Protein AF-A0A949CLX0-F1 (afdb_monomer)

Mean predicted aligned error: 4.45 Å

Sequence (153 aa):
METSLHRDLKYLYASSPETIEVAESCYRIDAIDDLGALVEIQHASLGSIRRKIAHLLDAGHRVRIIKPWIEKKIIETYDDNVNLIRKRKSPKEQRPIQFFGELIHFTKVFPHKKLAIEILPVECIESRIDHPRRGRRKQYRTLDMRLASIPNL

Foldseek 3Di:
DDFQALLVVLVVAAPDPVQAQDDDDPDTFGGAHPVRAGEAEDADFPLVCLVVLQVCVVVPGQYEYEHEAAQWEKEFEAEPVRDGPDIDTDPDGDDPVVNVVSVVSNVVNPPDPRYHYHYWYFHKYWYWYQQCDPDDDRRIGTPHIHTPDGPPD

Radius of gyration: 17.37 Å; Cα contacts (8 Å, |Δi|>4): 280; chains: 1; bounding box: 44×35×43 Å

Secondary structure (DSSP, 8-state):
---HHHHHHHHHH-SSGGGEEEEETTEEEEEE-TT-PEEEE--S-GGGTHHHHHHHHHTT--EEEEEEEEEEEEEEEE-TT--EEEEEE-S----TTHHHHHHGGGTTT-S-TTEEEEEEEEEEEEEEEE---SSSS-SEEEEEEEEEE-TT-

Solvent-accessible surface area (backbone atoms only — not comparable to full-atom values): 8670 Å² total; per-residue (Å²): 130,90,32,54,30,60,54,54,49,27,63,70,51,20,60,45,83,84,30,42,63,36,80,52,94,98,43,73,36,40,12,27,28,86,86,66,28,43,28,39,79,43,80,64,64,53,51,80,47,43,69,61,54,44,51,44,46,75,75,64,42,39,38,35,38,39,31,65,38,58,63,40,43,37,37,40,34,22,49,99,85,70,46,82,76,45,76,46,73,52,90,73,76,62,59,78,73,61,54,60,67,38,46,69,65,28,53,93,55,47,86,44,100,48,55,48,79,44,81,40,55,27,29,32,39,36,35,25,33,72,41,88,57,93,68,94,61,75,49,48,44,78,75,40,36,34,71,69,47,47,79,96,113

pLDDT: mean 92.48, std 7.31, range [63.06, 98.62]

Nearest PDB structures (foldseek):
  2nz2-assembly1_A  TM=5.362E-01  e=1.499E+00  Homo sapiens
  1vl2-assembly1_D  TM=5.103E-01  e=1.808E+00  Thermotoga maritima
  1vl2-assembly1_C  TM=5.662E-01  e=2.800E+00  Thermotoga maritima
  4mjs-assembly5_J  TM=4.561E-01  e=3.595E+00  Homo sapiens
  2czg-assembly1_B  TM=3.557E-01  e=5.926E+00  Pyrococcus horikoshii OT3

Structure (mmCIF, N/CA/C/O backbone):
data_AF-A0A949CLX0-F1
#
_entry.id   AF-A0A949CLX0-F1
#
loop_
_atom_site.group_PDB
_atom_site.id
_atom_site.type_symbol
_atom_site.label_atom_id
_atom_site.label_alt_id
_atom_site.label_comp_id
_atom_site.label_asym_id
_atom_site.label_entity_id
_atom_site.label_seq_id
_atom_site.pdbx_PDB_ins_code
_atom_site.Cartn_x
_atom_site.Cartn_y
_atom_site.Cartn_z
_atom_site.occupancy
_atom_site.B_iso_or_equiv
_atom_site.auth_seq_id
_atom_site.auth_comp_id
_atom_site.auth_asym_id
_atom_site.auth_atom_id
_atom_site.pdbx_PDB_model_num
ATOM 1 N N . MET A 1 1 ? 12.209 -5.900 1.120 1.00 64.19 1 MET A N 1
ATOM 2 C CA . MET A 1 1 ? 12.659 -4.500 1.062 1.00 64.19 1 MET A CA 1
ATOM 3 C C . MET A 1 1 ? 11.439 -3.668 0.753 1.00 64.19 1 MET A C 1
ATOM 5 O O . MET A 1 1 ? 10.654 -4.086 -0.094 1.00 64.19 1 MET A O 1
ATOM 9 N N . GLU A 1 2 ? 11.240 -2.588 1.496 1.00 90.12 2 GLU A N 1
ATOM 10 C CA . GLU A 1 2 ? 10.186 -1.627 1.196 1.00 90.12 2 GLU A CA 1
ATOM 11 C C . GLU A 1 2 ? 10.480 -0.950 -0.148 1.00 90.12 2 GLU A C 1
ATOM 13 O O . GLU A 1 2 ? 11.628 -0.616 -0.433 1.00 90.12 2 GLU A O 1
ATOM 18 N N . THR A 1 3 ? 9.456 -0.801 -0.984 1.00 96.00 3 THR A N 1
ATOM 19 C CA . THR A 1 3 ? 9.545 -0.068 -2.255 1.00 96.00 3 THR A CA 1
ATOM 20 C C . THR A 1 3 ? 9.170 1.395 -2.045 1.00 96.00 3 THR A C 1
ATOM 22 O O . THR A 1 3 ? 8.343 1.673 -1.174 1.00 96.00 3 THR A O 1
ATOM 25 N N . SER A 1 4 ? 9.649 2.307 -2.890 1.00 97.31 4 SER A N 1
ATOM 26 C CA . SER A 1 4 ? 9.251 3.719 -2.841 1.00 97.31 4 SER A CA 1
ATOM 27 C C . SER A 1 4 ? 7.740 3.921 -2.896 1.00 97.31 4 SER A C 1
ATOM 29 O O . SER A 1 4 ? 7.230 4.710 -2.124 1.00 97.31 4 SER A O 1
ATOM 31 N N . LEU A 1 5 ? 7.001 3.134 -3.681 1.00 96.81 5 LEU A N 1
ATOM 32 C CA . LEU A 1 5 ? 5.537 3.180 -3.733 1.00 96.81 5 LEU A CA 1
ATOM 33 C C . LEU A 1 5 ? 4.901 2.952 -2.356 1.00 96.81 5 LEU A C 1
ATOM 35 O O . LEU A 1 5 ? 3.996 3.673 -1.967 1.00 96.81 5 LEU A O 1
ATOM 39 N N . HIS A 1 6 ? 5.382 1.958 -1.612 1.00 96.75 6 HIS A N 1
ATOM 40 C CA . HIS A 1 6 ? 4.858 1.647 -0.283 1.00 96.75 6 HIS A CA 1
ATOM 41 C C . HIS A 1 6 ? 5.121 2.797 0.691 1.00 96.75 6 HIS A C 1
ATOM 43 O O . HIS A 1 6 ? 4.224 3.216 1.414 1.00 96.75 6 HIS A O 1
ATOM 49 N N . ARG A 1 7 ? 6.337 3.348 0.647 1.00 97.06 7 ARG A N 1
ATOM 50 C CA . ARG A 1 7 ? 6.718 4.514 1.440 1.00 97.06 7 ARG A CA 1
ATOM 51 C C . ARG A 1 7 ? 5.875 5.741 1.083 1.00 97.06 7 ARG A C 1
ATOM 53 O O . ARG A 1 7 ? 5.332 6.368 1.979 1.00 97.06 7 ARG A O 1
ATOM 60 N N . ASP A 1 8 ? 5.727 6.063 -0.198 1.00 96.88 8 ASP A N 1
ATOM 61 C CA . ASP A 1 8 ? 4.965 7.230 -0.660 1.00 96.88 8 ASP A CA 1
ATOM 62 C C . ASP A 1 8 ? 3.491 7.124 -0.239 1.00 96.88 8 ASP A C 1
ATOM 64 O O . ASP A 1 8 ? 2.896 8.102 0.208 1.00 96.88 8 ASP A O 1
ATOM 68 N N . LEU A 1 9 ? 2.917 5.918 -0.294 1.00 97.44 9 LEU A N 1
ATOM 69 C CA . LEU A 1 9 ? 1.564 5.676 0.200 1.00 97.44 9 LEU A CA 1
ATOM 70 C C . LEU A 1 9 ? 1.462 5.816 1.726 1.00 97.44 9 LEU A C 1
ATOM 72 O O . LEU A 1 9 ? 0.441 6.301 2.201 1.00 97.44 9 LEU A O 1
ATOM 76 N N . LYS A 1 10 ? 2.491 5.458 2.509 1.00 97.75 10 LYS A N 1
ATOM 77 C CA . LYS A 1 10 ? 2.484 5.716 3.964 1.00 97.75 10 LYS A CA 1
ATOM 78 C C . LYS A 1 10 ? 2.347 7.200 4.241 1.00 97.75 10 LYS A C 1
ATOM 80 O O . LYS A 1 10 ? 1.481 7.592 5.010 1.00 97.75 10 LYS A O 1
ATOM 85 N N . TYR A 1 11 ? 3.171 8.005 3.571 1.00 97.38 11 TYR A N 1
ATOM 86 C CA . TYR A 1 11 ? 3.119 9.458 3.689 1.00 97.38 11 TYR A CA 1
ATOM 87 C C . TYR A 1 11 ? 1.765 10.023 3.263 1.00 97.38 11 TYR A C 1
ATOM 89 O O . 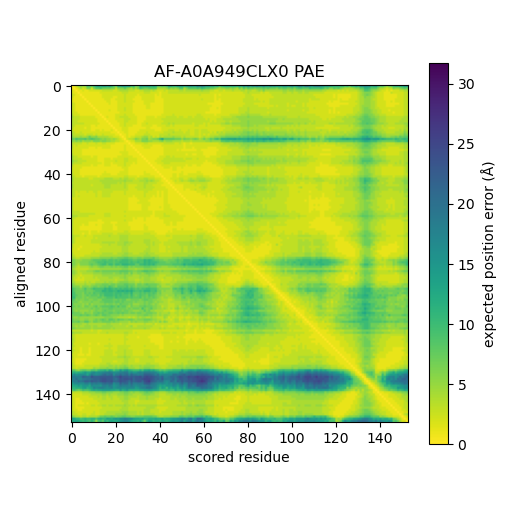TYR A 1 11 ? 1.270 10.933 3.912 1.00 97.38 11 TYR A O 1
ATOM 97 N N . LEU A 1 12 ? 1.153 9.475 2.210 1.00 96.88 12 LEU A N 1
ATOM 98 C CA . LEU A 1 12 ? -0.149 9.935 1.728 1.00 96.88 12 LEU A CA 1
ATOM 99 C C . LEU A 1 12 ? -1.294 9.697 2.726 1.00 96.88 12 LEU A C 1
ATOM 101 O O . LEU A 1 12 ? -2.209 10.509 2.795 1.00 96.88 12 LEU A O 1
ATOM 105 N N . TYR A 1 13 ? -1.275 8.577 3.452 1.00 97.69 13 TYR A N 1
ATOM 106 C CA . TYR A 1 13 ? -2.359 8.202 4.371 1.00 97.69 13 TYR A CA 1
ATOM 107 C C . TYR A 1 13 ? -2.076 8.528 5.841 1.00 97.69 13 TYR A C 1
ATOM 109 O O . TYR A 1 13 ? -2.942 8.309 6.689 1.00 97.69 13 TYR A O 1
ATOM 117 N N . ALA A 1 14 ? -0.882 9.018 6.152 1.00 98.12 14 ALA A N 1
ATOM 118 C CA . ALA A 1 14 ? -0.537 9.485 7.480 1.00 98.12 14 ALA A CA 1
ATOM 119 C C . ALA A 1 14 ? -1.076 10.899 7.717 1.00 98.12 14 ALA A C 1
ATOM 121 O O . ALA A 1 14 ? -0.981 11.763 6.850 1.00 98.12 14 ALA A O 1
ATOM 122 N N . SER A 1 15 ? -1.584 11.138 8.922 1.00 97.50 15 SER A N 1
ATOM 123 C CA . SER A 1 15 ? -1.984 12.475 9.387 1.00 97.50 15 SER A CA 1
ATOM 124 C C . SER A 1 15 ? -0.787 13.408 9.580 1.00 97.50 15 SER A C 1
ATOM 126 O O . SER A 1 15 ? -0.862 14.614 9.343 1.00 97.50 15 SER A O 1
ATOM 128 N N . SER A 1 16 ? 0.352 12.849 9.990 1.00 97.38 16 SER A N 1
ATOM 129 C CA . SER A 1 16 ? 1.620 13.567 10.120 1.00 97.38 16 SER A CA 1
ATOM 130 C C . SER A 1 16 ? 2.826 12.626 9.975 1.00 97.38 16 SER A C 1
ATOM 132 O O . SER A 1 16 ? 2.675 11.406 10.107 1.00 97.38 16 SER A O 1
ATOM 134 N N . PRO A 1 17 ? 4.049 13.142 9.744 1.00 96.81 17 PRO A N 1
ATOM 135 C CA . PRO A 1 17 ? 5.255 12.316 9.650 1.00 96.81 17 PRO A CA 1
ATOM 136 C C . PRO A 1 17 ? 5.521 11.428 10.877 1.00 96.81 17 PRO A C 1
ATOM 138 O O . PRO A 1 17 ? 6.072 10.340 10.736 1.00 96.81 17 PRO A O 1
ATOM 141 N N . GLU A 1 18 ? 5.109 11.861 12.071 1.00 96.81 18 GLU A N 1
ATOM 142 C CA . GLU A 1 18 ? 5.263 11.122 13.334 1.00 96.81 18 GLU A CA 1
ATOM 143 C C . GLU A 1 18 ? 4.308 9.927 13.439 1.00 96.81 18 GLU A C 1
ATOM 145 O O . GLU A 1 18 ? 4.514 9.032 14.256 1.00 96.81 18 GLU A O 1
ATOM 150 N N . THR A 1 19 ? 3.266 9.904 12.608 1.00 97.56 19 THR A N 1
ATOM 151 C CA . THR A 1 19 ? 2.273 8.825 12.577 1.00 97.56 19 THR A CA 1
ATOM 152 C C . THR A 1 19 ? 2.599 7.722 11.576 1.00 97.56 19 THR A C 1
ATOM 154 O O . THR A 1 19 ? 1.771 6.846 11.340 1.00 97.56 19 THR A O 1
ATOM 157 N N . ILE A 1 20 ? 3.803 7.730 11.005 1.00 98.00 20 ILE A N 1
ATOM 158 C CA . ILE A 1 20 ? 4.294 6.725 10.059 1.00 98.00 20 ILE A CA 1
ATOM 159 C C . ILE A 1 20 ? 5.106 5.659 10.802 1.00 98.00 20 ILE A C 1
ATOM 161 O O . ILE A 1 20 ? 5.942 5.977 11.642 1.00 98.00 20 ILE A O 1
ATOM 165 N N . GLU A 1 21 ? 4.899 4.385 10.458 1.00 96.88 21 GLU A N 1
ATOM 166 C CA . GLU A 1 21 ? 5.610 3.239 11.052 1.00 96.88 21 GLU A CA 1
ATOM 167 C C . GLU A 1 21 ? 5.501 3.132 12.590 1.00 96.88 21 GLU A C 1
ATOM 169 O O . GLU A 1 21 ? 6.449 2.729 13.271 1.00 96.88 21 GLU A O 1
ATOM 174 N N . VAL A 1 22 ? 4.333 3.456 13.147 1.00 96.56 22 VAL A N 1
ATOM 175 C CA . VAL A 1 22 ? 4.081 3.497 14.596 1.00 96.56 22 VAL A CA 1
ATO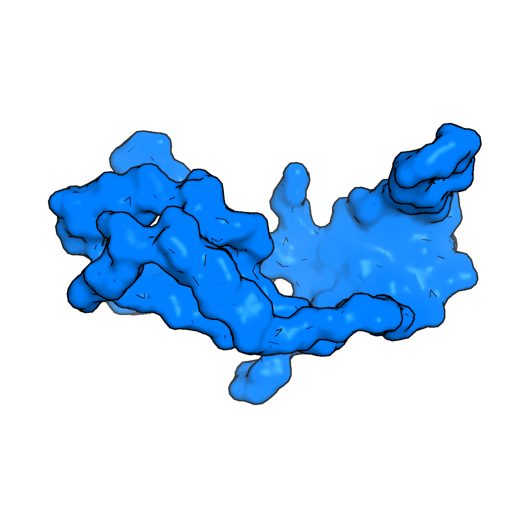M 176 C C . VAL A 1 22 ? 4.010 2.090 15.196 1.00 96.56 22 VAL A C 1
ATOM 178 O O . VAL A 1 22 ? 3.382 1.186 14.642 1.00 96.56 22 VAL A O 1
ATOM 181 N N . ALA A 1 23 ? 4.641 1.886 16.352 1.00 95.81 23 ALA A N 1
ATOM 182 C CA . ALA A 1 23 ? 4.473 0.662 17.128 1.00 95.81 23 ALA A CA 1
ATOM 183 C C . ALA A 1 23 ? 3.135 0.696 17.884 1.00 95.81 23 ALA A C 1
ATOM 185 O O . ALA A 1 23 ? 2.916 1.578 18.706 1.00 95.81 23 ALA A O 1
ATOM 186 N N . GLU A 1 24 ? 2.274 -0.288 17.632 1.00 90.62 24 GLU A N 1
ATOM 187 C CA . GLU A 1 24 ? 0.993 -0.465 18.312 1.00 90.62 24 GLU A CA 1
ATOM 188 C C . GLU A 1 24 ? 0.895 -1.908 18.815 1.00 90.62 24 GLU A C 1
ATOM 190 O O . GLU A 1 24 ? 0.900 -2.871 18.036 1.00 90.62 24 GLU A O 1
ATOM 195 N N . SER A 1 25 ? 0.813 -2.074 20.136 1.00 85.38 25 SER A N 1
ATOM 196 C CA . SER A 1 25 ? 0.877 -3.387 20.786 1.00 85.38 25 SER A CA 1
ATOM 197 C C . SER A 1 25 ? 2.119 -4.190 20.341 1.00 85.38 25 SER A C 1
ATOM 199 O O . SER A 1 25 ? 3.250 -3.766 20.562 1.00 85.38 25 SER A O 1
ATOM 201 N N . CYS A 1 26 ? 1.936 -5.360 19.719 1.00 91.06 26 CYS A N 1
ATOM 202 C CA . CYS A 1 26 ? 3.017 -6.203 19.198 1.00 91.06 26 CYS A CA 1
ATOM 203 C C . CYS A 1 26 ? 3.256 -6.038 17.687 1.00 91.06 26 CYS A C 1
ATOM 205 O O . CYS A 1 26 ? 3.995 -6.824 17.088 1.00 91.06 26 CYS A O 1
ATOM 207 N N . TYR A 1 27 ? 2.631 -5.040 17.058 1.00 95.50 27 TYR A N 1
ATOM 208 C CA . TYR A 1 27 ? 2.719 -4.797 15.625 1.00 95.50 27 TYR A CA 1
ATOM 209 C C . TYR A 1 27 ? 3.303 -3.423 15.315 1.00 95.50 27 TYR A C 1
ATOM 211 O O . TYR A 1 27 ? 3.206 -2.482 16.091 1.00 95.50 27 TYR A O 1
ATOM 219 N N . ARG A 1 28 ? 3.881 -3.305 14.120 1.00 96.31 28 ARG A N 1
ATOM 220 C CA . ARG A 1 28 ? 4.219 -2.018 13.514 1.00 96.31 28 ARG A CA 1
ATOM 221 C C . ARG A 1 28 ? 3.156 -1.675 12.481 1.00 96.31 28 ARG A C 1
ATOM 223 O O . ARG A 1 28 ? 2.935 -2.493 11.586 1.00 96.31 28 ARG A O 1
ATOM 230 N N . ILE A 1 29 ? 2.493 -0.541 12.651 1.00 97.88 29 ILE A N 1
ATOM 231 C CA . ILE A 1 29 ? 1.431 -0.013 11.790 1.00 97.88 29 ILE A CA 1
ATOM 232 C C . ILE A 1 29 ? 2.047 0.902 10.743 1.00 97.88 29 ILE A C 1
ATOM 234 O O . ILE A 1 29 ? 2.970 1.646 11.058 1.00 97.88 29 ILE A O 1
ATOM 238 N N . ASP A 1 30 ? 1.575 0.843 9.500 1.00 98.12 30 ASP A N 1
ATOM 239 C CA . ASP A 1 30 ? 2.181 1.622 8.418 1.00 98.12 30 ASP A CA 1
ATOM 240 C C . ASP A 1 30 ? 1.942 3.130 8.570 1.00 98.12 30 ASP A C 1
ATOM 242 O O . ASP A 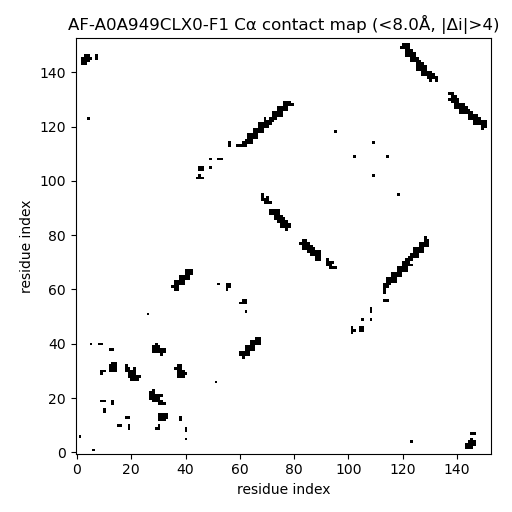1 30 ? 2.885 3.902 8.378 1.00 98.12 30 ASP A O 1
ATOM 246 N N . ALA A 1 31 ? 0.720 3.537 8.933 1.00 98.44 31 ALA A N 1
ATOM 247 C CA . ALA A 1 31 ? 0.358 4.930 9.201 1.00 98.44 31 ALA A CA 1
ATOM 248 C C . ALA A 1 31 ? -0.854 5.063 10.154 1.00 98.44 31 ALA A C 1
ATOM 250 O O . ALA A 1 31 ? -1.588 4.094 10.359 1.00 98.44 31 ALA A O 1
ATOM 251 N N . ILE A 1 32 ? -1.103 6.258 10.702 1.00 98.50 32 ILE A N 1
ATOM 252 C CA . ILE A 1 32 ? -2.360 6.610 11.391 1.00 98.50 32 ILE A CA 1
ATOM 253 C C . ILE A 1 32 ? -2.996 7.814 10.686 1.00 98.50 32 ILE A C 1
ATOM 255 O O . ILE A 1 32 ? -2.346 8.850 10.528 1.00 98.50 32 ILE A O 1
ATOM 259 N N . ASP A 1 33 ? -4.255 7.673 10.262 1.00 97.69 33 ASP A N 1
ATOM 260 C CA . ASP A 1 33 ? -4.983 8.740 9.559 1.00 97.69 33 ASP A CA 1
ATOM 261 C C . ASP A 1 33 ? -5.534 9.821 10.509 1.00 97.69 33 ASP A C 1
ATOM 263 O O . ASP A 1 33 ? -5.523 9.667 11.732 1.00 97.69 33 ASP A O 1
ATOM 267 N N . ASP A 1 34 ? -6.051 10.918 9.945 1.00 97.12 34 ASP A N 1
ATOM 268 C CA . ASP A 1 34 ? -6.573 12.069 10.706 1.00 97.12 34 ASP A CA 1
ATOM 269 C C . ASP A 1 34 ? -7.731 11.715 11.653 1.00 97.12 34 ASP A C 1
ATOM 271 O O . ASP A 1 34 ? -8.037 12.450 12.591 1.00 97.12 34 ASP A O 1
ATOM 275 N N . LEU A 1 35 ? -8.404 10.585 11.415 1.00 96.94 35 LEU A N 1
ATOM 276 C CA . LEU A 1 35 ? -9.509 10.095 12.236 1.00 96.94 35 LEU A CA 1
ATOM 277 C C . LEU A 1 35 ? -9.049 9.078 13.292 1.00 96.94 35 LEU A C 1
ATOM 279 O O . LEU A 1 35 ? -9.897 8.476 13.967 1.00 96.94 35 LEU A O 1
ATOM 283 N N . GLY A 1 36 ? -7.737 8.862 13.415 1.00 97.25 36 GLY A N 1
ATOM 284 C CA . GLY A 1 36 ? -7.116 7.921 14.340 1.00 97.25 36 GLY A CA 1
ATOM 285 C C . GLY A 1 36 ? -7.251 6.455 13.927 1.00 97.25 36 GLY A C 1
ATOM 286 O O . GLY A 1 36 ? -7.117 5.572 14.776 1.00 97.25 36 GLY A O 1
ATOM 287 N N . ALA A 1 37 ? -7.577 6.154 12.665 1.00 98.19 37 ALA A N 1
ATOM 288 C CA . ALA A 1 37 ? -7.590 4.775 12.191 1.00 98.19 37 ALA A CA 1
ATOM 289 C C . ALA A 1 37 ? -6.166 4.291 11.888 1.00 98.19 37 ALA A C 1
ATOM 291 O O . ALA A 1 37 ? -5.356 5.009 11.306 1.00 98.19 37 ALA A O 1
ATOM 292 N N . LEU A 1 38 ? -5.888 3.037 12.243 1.00 98.62 38 LEU A N 1
ATOM 293 C CA . LEU A 1 38 ? -4.648 2.351 11.899 1.00 98.62 38 LEU A CA 1
ATOM 294 C C . LEU A 1 38 ? -4.685 1.970 10.418 1.00 98.62 38 LEU A C 1
ATOM 296 O O . LEU A 1 38 ? -5.577 1.233 9.985 1.00 98.62 38 LEU A O 1
ATOM 300 N N . VAL A 1 39 ? -3.728 2.461 9.642 1.00 98.62 39 VAL A N 1
ATOM 301 C CA . VAL A 1 39 ? -3.649 2.243 8.200 1.00 98.62 39 VAL A CA 1
ATOM 302 C C . VAL A 1 39 ? -2.587 1.194 7.877 1.00 98.62 39 VAL A C 1
ATOM 304 O O . VAL A 1 39 ? -1.470 1.249 8.384 1.00 98.62 39 VAL A O 1
ATOM 307 N N . GLU A 1 40 ? -2.936 0.247 7.005 1.00 98.12 40 GLU A N 1
ATOM 308 C CA . GLU A 1 40 ? -2.050 -0.816 6.511 1.00 98.12 40 GLU A CA 1
ATOM 309 C C . GLU A 1 40 ? -2.011 -0.815 4.985 1.00 98.12 40 GLU A C 1
ATOM 311 O O . GLU A 1 40 ? -3.048 -0.997 4.342 1.00 98.12 40 GLU A O 1
ATOM 316 N N . ILE A 1 41 ? -0.827 -0.662 4.391 1.00 97.56 41 ILE A N 1
ATOM 317 C CA . ILE A 1 41 ? -0.656 -0.640 2.934 1.00 97.56 41 ILE A CA 1
ATOM 318 C C . ILE A 1 41 ? -0.241 -2.026 2.465 1.00 97.56 41 ILE A C 1
ATOM 320 O O . ILE A 1 41 ? 0.902 -2.459 2.577 1.00 97.56 41 ILE A O 1
ATOM 324 N N . GLN A 1 42 ? -1.184 -2.750 1.877 1.00 94.56 42 GLN A N 1
ATOM 325 C CA . GLN A 1 42 ? -1.010 -4.165 1.603 1.00 94.56 42 GLN A CA 1
ATOM 326 C C . GLN A 1 42 ? -0.919 -4.453 0.106 1.00 94.56 42 GLN A C 1
ATOM 328 O O . GLN A 1 42 ? -1.924 -4.563 -0.585 1.00 94.56 42 GLN A O 1
ATOM 333 N N . HIS A 1 43 ? 0.291 -4.691 -0.407 1.00 89.06 43 HIS A N 1
ATOM 334 C CA . HIS A 1 43 ? 0.475 -5.168 -1.788 1.00 89.06 43 HIS A CA 1
ATOM 335 C C . HIS A 1 43 ? 0.226 -6.674 -1.942 1.00 89.06 43 HIS A C 1
ATOM 337 O O . HIS A 1 43 ? -0.338 -7.116 -2.946 1.00 89.06 43 HIS A O 1
ATOM 343 N N . ALA A 1 44 ? 0.655 -7.475 -0.962 1.00 88.81 44 ALA A N 1
ATOM 344 C CA . ALA A 1 44 ? 0.518 -8.931 -0.989 1.00 88.81 44 ALA A CA 1
ATOM 345 C C . ALA A 1 44 ? -0.920 -9.377 -0.659 1.00 88.81 44 ALA A C 1
ATOM 347 O O . ALA A 1 44 ? -1.810 -8.553 -0.467 1.00 88.81 44 ALA A O 1
ATOM 348 N N . SER A 1 45 ? -1.168 -10.689 -0.612 1.00 89.75 45 SER A N 1
ATOM 349 C CA . SER A 1 45 ? -2.498 -11.225 -0.294 1.00 89.75 45 SER A CA 1
ATOM 350 C C . SER A 1 45 ? -3.016 -10.696 1.049 1.00 89.75 45 SER A C 1
ATOM 352 O O . SER A 1 45 ? -2.273 -10.698 2.030 1.00 89.75 45 SER A O 1
ATOM 354 N N . LEU A 1 4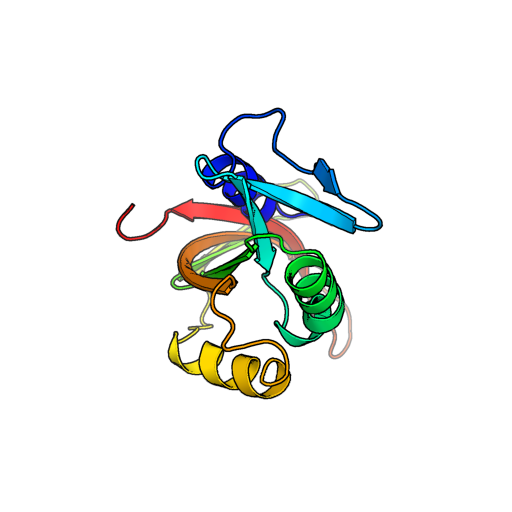6 ? -4.298 -10.329 1.137 1.00 92.31 46 LEU A N 1
ATOM 355 C CA . LEU A 1 46 ? -4.943 -9.998 2.421 1.00 92.31 46 LEU A CA 1
ATOM 356 C C . LEU A 1 46 ? -4.813 -11.119 3.470 1.00 92.31 46 LEU A C 1
ATOM 358 O O . LEU A 1 46 ? -4.728 -10.861 4.672 1.00 92.31 46 LEU A O 1
ATOM 362 N N . GLY A 1 47 ? -4.732 -12.379 3.032 1.00 91.88 47 GLY A N 1
ATOM 363 C CA . GLY A 1 47 ? -4.562 -13.524 3.925 1.00 91.88 47 GLY A CA 1
ATOM 364 C C . GLY A 1 47 ? -3.311 -13.437 4.809 1.00 91.88 47 GLY A C 1
ATOM 365 O O . GLY A 1 47 ? -3.341 -13.936 5.935 1.00 91.88 47 GLY A O 1
ATOM 366 N N . SER A 1 48 ? -2.241 -12.771 4.353 1.00 92.31 48 SER A N 1
ATOM 367 C CA . SER A 1 48 ? -0.990 -12.665 5.119 1.00 92.31 48 SER A CA 1
ATOM 368 C C . SER A 1 48 ? -1.088 -11.717 6.313 1.00 92.31 48 SER A C 1
ATOM 370 O O . SER A 1 48 ? -0.356 -11.896 7.280 1.00 92.31 48 SER A O 1
ATOM 372 N N . ILE A 1 49 ? -1.996 -10.737 6.273 1.00 94.12 49 ILE A N 1
ATOM 373 C CA . ILE A 1 49 ? -2.203 -9.769 7.363 1.00 94.12 49 ILE A CA 1
ATOM 374 C C . ILE A 1 49 ? -3.415 -10.106 8.238 1.00 94.12 49 ILE A C 1
ATOM 376 O O . ILE A 1 49 ? -3.626 -9.480 9.270 1.00 94.12 49 ILE A O 1
ATOM 380 N N . ARG A 1 50 ? -4.184 -11.147 7.895 1.00 95.06 50 ARG A N 1
ATOM 381 C CA . ARG A 1 50 ? -5.433 -11.526 8.579 1.00 95.06 50 ARG A CA 1
ATOM 382 C C . ARG A 1 50 ? -5.328 -11.591 10.101 1.00 95.06 50 ARG A C 1
ATOM 384 O O . ARG A 1 50 ? -6.206 -11.081 10.783 1.00 95.06 50 ARG A O 1
ATOM 391 N N . ARG A 1 51 ? -4.279 -12.224 10.638 1.00 95.06 51 ARG A N 1
ATOM 392 C CA . ARG A 1 51 ? -4.104 -12.368 12.097 1.00 95.06 51 ARG A CA 1
ATOM 393 C C . ARG A 1 51 ? -3.853 -11.025 12.782 1.00 95.06 51 ARG A C 1
ATOM 395 O O . ARG A 1 51 ? -4.454 -10.766 13.816 1.00 95.06 51 ARG A O 1
ATOM 402 N N . LYS A 1 52 ? -3.008 -10.186 12.177 1.00 96.12 52 LYS A N 1
ATOM 403 C CA . LYS A 1 52 ? -2.713 -8.834 12.659 1.00 96.12 52 LYS A CA 1
ATOM 404 C C . LYS A 1 52 ? -3.986 -7.992 12.697 1.00 96.12 52 LYS A C 1
ATOM 406 O O . LYS A 1 52 ? -4.328 -7.456 13.741 1.00 96.12 52 LYS A O 1
ATOM 411 N N . ILE A 1 53 ? -4.723 -7.957 11.588 1.00 97.38 53 ILE A N 1
ATOM 412 C CA . ILE A 1 53 ? -5.949 -7.159 11.481 1.00 97.38 53 ILE A CA 1
ATOM 413 C C . ILE A 1 53 ? -7.012 -7.639 12.473 1.00 97.38 53 ILE A C 1
ATOM 415 O O . ILE A 1 53 ? -7.592 -6.812 13.162 1.00 97.38 53 ILE A O 1
ATOM 419 N N . ALA A 1 54 ? -7.235 -8.954 12.597 1.00 96.81 54 ALA A N 1
ATOM 420 C CA . ALA A 1 54 ? -8.175 -9.497 13.580 1.00 96.81 54 ALA A CA 1
ATOM 421 C C . ALA A 1 54 ? -7.840 -9.027 15.004 1.00 96.81 54 ALA A C 1
ATOM 423 O O . ALA A 1 54 ? -8.696 -8.477 15.683 1.00 96.81 54 ALA A O 1
ATOM 424 N N . HIS A 1 55 ? -6.571 -9.149 15.406 1.00 96.94 55 HIS A N 1
ATOM 425 C CA . HIS A 1 55 ? -6.122 -8.738 16.734 1.00 96.94 55 HIS A CA 1
ATOM 426 C C . HIS A 1 55 ? -6.345 -7.243 17.003 1.00 96.94 55 HIS A C 1
ATOM 428 O O . HIS A 1 55 ? -6.838 -6.878 18.065 1.00 96.94 55 HIS A O 1
ATOM 434 N N . LEU A 1 56 ? -6.017 -6.374 16.041 1.00 97.44 56 LEU A N 1
ATOM 435 C CA . LEU A 1 56 ? -6.222 -4.928 16.183 1.00 97.44 56 LEU A CA 1
ATOM 436 C C . LEU A 1 56 ? -7.714 -4.572 16.294 1.00 97.44 56 LEU A C 1
ATOM 438 O O . LEU A 1 56 ? -8.094 -3.695 17.067 1.00 97.44 56 LEU A O 1
ATOM 442 N N . LEU A 1 57 ? -8.576 -5.266 15.547 1.00 97.50 57 LEU A N 1
ATOM 443 C CA . LEU A 1 57 ? -10.023 -5.066 15.631 1.00 97.50 57 LEU A CA 1
ATOM 444 C C . LEU A 1 57 ? -10.592 -5.549 16.971 1.00 97.50 57 LEU A C 1
ATOM 446 O O . LEU A 1 57 ? -11.414 -4.839 17.554 1.00 97.50 57 LEU A O 1
ATOM 450 N N . ASP A 1 58 ? -10.130 -6.698 17.472 1.00 96.38 58 ASP A N 1
ATOM 451 C CA . ASP A 1 58 ? -10.522 -7.259 18.774 1.00 96.38 58 ASP A CA 1
ATOM 452 C C . ASP A 1 58 ? -10.092 -6.346 19.934 1.00 96.38 58 ASP A C 1
ATOM 454 O O . ASP A 1 58 ? -10.850 -6.147 20.883 1.00 96.38 58 ASP A O 1
ATOM 458 N N . ALA A 1 59 ? -8.921 -5.708 19.820 1.00 96.31 59 ALA A N 1
ATOM 459 C CA . ALA A 1 59 ? -8.449 -4.671 20.742 1.00 96.31 59 ALA A CA 1
ATOM 460 C C . ALA A 1 59 ? -9.231 -3.344 20.627 1.00 96.31 59 ALA A C 1
ATOM 462 O O . ALA A 1 59 ? -9.052 -2.429 21.427 1.00 96.31 59 ALA A O 1
ATOM 463 N N . GLY A 1 60 ? -10.144 -3.234 19.658 1.00 96.62 60 GLY A N 1
ATOM 464 C CA . GLY A 1 60 ? -11.070 -2.117 19.527 1.00 96.62 60 GLY A CA 1
ATOM 465 C C . GLY A 1 60 ? -10.617 -1.004 18.584 1.00 96.62 60 GLY A C 1
ATOM 466 O O . GLY A 1 60 ? -11.350 -0.014 18.463 1.00 96.62 60 GLY A O 1
ATOM 467 N N . HIS A 1 61 ? -9.501 -1.158 17.872 1.00 97.75 61 HIS A N 1
ATOM 468 C CA . HIS A 1 61 ? -9.033 -0.157 16.917 1.00 97.75 61 HIS A CA 1
ATOM 469 C C . HIS A 1 61 ? -9.930 -0.074 15.673 1.00 97.75 61 HIS A C 1
ATOM 471 O O . HIS A 1 61 ? -10.625 -1.022 15.292 1.00 97.75 61 HIS A O 1
ATOM 477 N N . ARG A 1 62 ? -9.906 1.092 15.021 1.00 98.31 62 ARG A N 1
ATOM 478 C CA . ARG A 1 62 ? -10.361 1.253 13.636 1.00 98.31 62 ARG A CA 1
ATOM 479 C C . ARG A 1 62 ? -9.192 0.939 12.722 1.00 98.31 62 ARG A C 1
ATOM 481 O O . ARG A 1 62 ? -8.095 1.420 12.973 1.00 98.31 62 ARG A O 1
ATOM 488 N N . VAL A 1 63 ? -9.430 0.141 11.690 1.00 98.44 63 VAL A N 1
ATOM 489 C CA . VAL A 1 63 ? -8.386 -0.294 10.764 1.00 98.44 63 VAL A CA 1
ATOM 490 C C . VAL A 1 63 ? -8.824 -0.019 9.331 1.00 98.44 63 VAL A C 1
ATOM 492 O O . VAL A 1 63 ? -9.942 -0.361 8.939 1.00 98.44 63 VAL A O 1
ATOM 495 N N . ARG A 1 64 ? -7.937 0.581 8.540 1.00 98.44 64 ARG A N 1
ATOM 496 C CA . ARG A 1 64 ? -8.121 0.824 7.109 1.00 98.44 64 ARG A CA 1
ATOM 497 C C . ARG A 1 64 ? -7.006 0.120 6.351 1.00 98.44 64 ARG A C 1
ATOM 499 O O . ARG A 1 64 ? -5.833 0.422 6.525 1.00 98.44 64 ARG A O 1
ATOM 506 N N . ILE A 1 65 ? -7.369 -0.838 5.510 1.00 97.88 65 ILE A N 1
ATOM 507 C CA . ILE A 1 65 ? -6.411 -1.503 4.629 1.00 97.88 65 ILE A CA 1
ATOM 508 C C . ILE A 1 65 ? -6.439 -0.780 3.291 1.00 97.88 65 ILE A C 1
ATOM 510 O O . ILE A 1 65 ? -7.474 -0.765 2.626 1.00 97.88 65 ILE A O 1
ATOM 514 N N . ILE A 1 66 ? -5.304 -0.228 2.883 1.00 97.50 66 ILE A N 1
ATOM 515 C CA . ILE A 1 66 ? -5.102 0.307 1.542 1.00 97.50 66 ILE A CA 1
ATOM 516 C C . ILE A 1 66 ? -4.516 -0.812 0.699 1.00 97.50 66 ILE A C 1
ATOM 518 O O . ILE A 1 66 ? -3.455 -1.355 1.002 1.00 97.50 66 ILE A O 1
ATOM 522 N N . LYS A 1 67 ? -5.221 -1.188 -0.360 1.00 94.38 67 LYS A N 1
ATOM 523 C CA . LYS A 1 67 ? -4.838 -2.247 -1.288 1.00 94.38 67 LYS A CA 1
ATOM 524 C C . LYS A 1 67 ? -4.555 -1.618 -2.650 1.00 94.38 67 LYS A C 1
ATOM 526 O O . LYS A 1 67 ? -5.485 -1.444 -3.440 1.00 94.38 67 LYS A O 1
ATOM 531 N N . PRO A 1 68 ? -3.289 -1.276 -2.952 1.00 93.56 68 PRO A N 1
ATOM 532 C CA . PRO A 1 68 ? -2.955 -0.678 -4.234 1.00 93.56 68 PRO A CA 1
ATOM 533 C C . PRO A 1 68 ? -3.231 -1.660 -5.372 1.00 93.56 68 PRO A C 1
ATOM 535 O O . PRO A 1 68 ? -2.766 -2.805 -5.360 1.00 93.56 68 PRO A O 1
ATOM 538 N N . TRP A 1 69 ? -3.968 -1.198 -6.373 1.00 91.94 69 TRP A N 1
ATOM 539 C CA . TRP A 1 69 ? -4.220 -1.885 -7.628 1.00 91.94 69 TRP A CA 1
ATOM 540 C C . TRP A 1 69 ? -3.408 -1.203 -8.726 1.00 91.94 69 TRP A C 1
ATOM 542 O O . TRP A 1 69 ? -3.616 -0.034 -9.036 1.00 91.94 69 TRP A O 1
ATOM 552 N N . ILE A 1 70 ? -2.459 -1.933 -9.316 1.00 92.88 70 ILE A N 1
ATOM 553 C CA . ILE A 1 70 ? -1.590 -1.379 -10.353 1.00 92.88 70 ILE A CA 1
ATOM 554 C C . ILE A 1 70 ? -2.369 -1.352 -11.670 1.00 92.88 70 ILE A C 1
ATOM 556 O O . ILE A 1 70 ? -2.376 -2.333 -12.419 1.00 92.88 70 ILE A O 1
ATOM 560 N N . GLU A 1 71 ? -3.016 -0.224 -11.943 1.00 92.88 71 GLU A N 1
ATOM 561 C CA . GLU A 1 71 ? -3.769 0.008 -13.176 1.00 92.88 71 GLU A CA 1
ATOM 562 C C . GLU A 1 71 ? -2.821 0.084 -14.375 1.00 92.88 71 GLU A C 1
ATOM 564 O O . GLU A 1 71 ? -3.040 -0.538 -15.419 1.00 92.88 71 GLU A O 1
ATOM 569 N N . LYS A 1 72 ? -1.697 0.783 -14.200 1.00 94.62 72 LYS A N 1
ATOM 570 C CA . LYS A 1 72 ? -0.673 0.916 -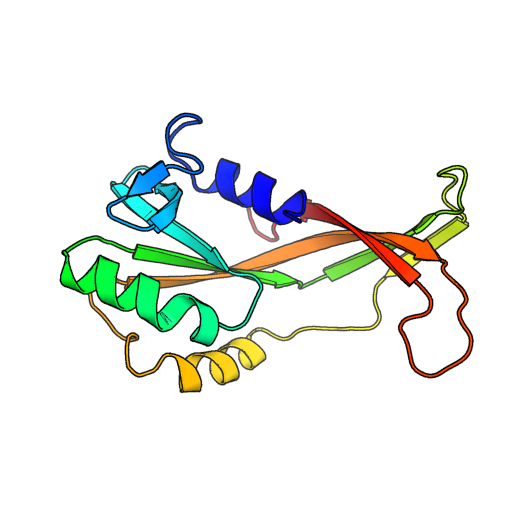15.230 1.00 94.62 72 LYS A CA 1
ATOM 571 C C . LYS A 1 72 ? 0.712 0.808 -14.629 1.00 94.62 72 LYS A C 1
ATOM 573 O O . LYS A 1 72 ? 1.037 1.413 -13.615 1.00 94.62 72 LYS A O 1
ATOM 578 N N . LYS A 1 73 ? 1.564 0.043 -15.306 1.00 96.38 73 LYS A N 1
ATOM 579 C CA . LYS A 1 73 ? 2.965 -0.098 -14.929 1.00 96.38 73 LYS A CA 1
ATOM 580 C C . LYS A 1 73 ? 3.881 0.168 -16.098 1.00 96.38 73 LYS A C 1
ATOM 582 O O . LYS A 1 73 ? 3.774 -0.496 -17.131 1.00 96.38 73 LYS A O 1
ATOM 587 N N . ILE A 1 74 ? 4.825 1.075 -15.908 1.00 97.88 74 ILE A N 1
ATOM 588 C CA . ILE A 1 74 ? 5.983 1.226 -16.782 1.00 97.88 74 ILE A CA 1
ATOM 589 C C . ILE A 1 74 ? 7.152 0.452 -16.176 1.00 97.88 74 ILE A C 1
ATOM 591 O O . ILE A 1 74 ? 7.315 0.379 -14.963 1.00 97.88 74 ILE A O 1
ATOM 595 N N . ILE A 1 75 ? 7.946 -0.174 -17.033 1.00 97.56 75 ILE A N 1
ATOM 596 C CA . ILE A 1 75 ? 9.141 -0.917 -16.659 1.00 97.56 75 ILE A CA 1
ATOM 597 C C . ILE A 1 75 ? 10.340 -0.183 -17.242 1.00 97.56 75 ILE A C 1
ATOM 599 O O . ILE A 1 75 ? 10.435 -0.050 -18.467 1.00 97.56 75 ILE A O 1
ATOM 603 N N . GLU A 1 76 ? 11.246 0.232 -16.366 1.00 97.75 76 GLU A N 1
ATOM 604 C CA . GLU A 1 76 ? 12.544 0.816 -16.692 1.00 97.75 76 GLU A CA 1
ATOM 605 C C . GLU A 1 76 ? 13.623 -0.228 -16.374 1.00 97.75 76 GLU A C 1
ATOM 607 O O . GLU A 1 76 ? 13.808 -0.639 -15.228 1.00 97.75 76 GLU A O 1
ATOM 612 N N . THR A 1 77 ? 14.278 -0.742 -17.415 1.00 96.44 77 THR A N 1
ATOM 613 C CA . THR A 1 77 ? 15.422 -1.645 -17.274 1.00 96.44 77 THR A CA 1
ATOM 614 C C . THR A 1 77 ? 16.708 -0.834 -17.381 1.00 96.44 77 THR A C 1
ATOM 616 O O . THR A 1 77 ? 16.887 -0.098 -18.355 1.00 96.44 77 THR A O 1
ATOM 619 N N . TYR A 1 78 ? 17.608 -1.056 -16.432 1.00 95.25 78 TYR A N 1
ATOM 620 C CA . TYR A 1 78 ? 18.942 -0.478 -16.365 1.00 95.25 78 TYR A CA 1
ATOM 621 C C . TYR A 1 78 ? 20.023 -1.546 -16.572 1.00 95.25 78 TYR A C 1
ATOM 623 O O . TYR A 1 78 ? 19.783 -2.732 -16.320 1.00 95.25 78 TYR A O 1
ATOM 631 N N . ASP A 1 79 ? 21.195 -1.119 -17.035 1.00 91.31 79 ASP A N 1
ATOM 632 C CA . ASP A 1 79 ? 22.420 -1.920 -16.972 1.00 91.31 79 ASP A CA 1
ATOM 633 C C . ASP A 1 79 ? 23.064 -1.851 -15.568 1.00 91.31 79 ASP A C 1
ATOM 635 O O . ASP A 1 79 ? 22.546 -1.203 -14.653 1.00 91.31 79 ASP A O 1
ATOM 639 N N . ASP A 1 80 ? 24.201 -2.527 -15.389 1.00 89.00 80 ASP A N 1
ATOM 640 C CA . ASP A 1 80 ? 24.943 -2.525 -14.121 1.00 89.00 80 ASP A CA 1
ATOM 641 C C . ASP A 1 80 ? 25.548 -1.149 -13.768 1.00 89.00 80 ASP A C 1
ATOM 643 O O . ASP A 1 80 ? 25.851 -0.896 -12.604 1.00 89.00 80 ASP A O 1
ATOM 647 N N . ASN A 1 81 ? 25.669 -0.241 -14.744 1.00 90.25 81 ASN A N 1
ATOM 648 C CA . ASN A 1 81 ? 26.160 1.130 -14.577 1.00 90.25 81 ASN A CA 1
ATOM 649 C C . ASN A 1 81 ? 25.019 2.145 -14.366 1.00 90.25 81 ASN A C 1
ATOM 651 O O . ASN A 1 81 ? 25.252 3.352 -14.400 1.00 90.25 81 ASN A O 1
ATOM 655 N N . VAL A 1 82 ? 23.788 1.671 -14.132 1.00 87.94 82 VAL A N 1
ATOM 656 C CA . VAL A 1 82 ? 22.589 2.498 -13.902 1.00 87.94 82 VAL A CA 1
ATOM 657 C C . VAL A 1 82 ? 22.210 3.358 -15.122 1.00 87.94 82 VAL A C 1
ATOM 659 O O . VAL A 1 82 ? 21.497 4.354 -15.006 1.00 87.94 82 VAL A O 1
ATOM 662 N N . ASN A 1 83 ? 22.596 2.946 -16.331 1.00 93.56 83 ASN A N 1
ATOM 663 C CA . ASN A 1 83 ? 22.101 3.561 -17.561 1.00 93.56 83 ASN A CA 1
ATOM 664 C C . ASN A 1 83 ? 20.768 2.933 -17.962 1.00 93.56 83 ASN A C 1
ATOM 666 O O . ASN A 1 83 ? 20.620 1.710 -17.976 1.00 93.56 83 ASN A O 1
ATOM 670 N N . LEU A 1 84 ? 19.784 3.763 -18.319 1.00 96.12 84 LEU A N 1
ATOM 671 C CA . LEU A 1 84 ? 18.489 3.286 -18.802 1.00 96.12 84 LEU A CA 1
ATOM 672 C C . LEU A 1 84 ? 18.647 2.673 -20.201 1.00 96.12 84 LEU A C 1
ATOM 674 O O . LEU A 1 84 ? 18.859 3.390 -21.173 1.00 96.12 84 LEU A O 1
ATOM 678 N N . ILE A 1 85 ? 18.468 1.357 -20.315 1.00 95.94 85 ILE A N 1
ATOM 679 C CA . ILE A 1 85 ? 18.609 0.633 -21.590 1.00 95.94 85 ILE A CA 1
ATOM 680 C C . ILE A 1 85 ? 17.270 0.336 -22.266 1.00 95.94 85 ILE A C 1
ATOM 682 O O . ILE A 1 85 ? 17.202 0.148 -23.480 1.00 95.94 85 ILE A O 1
ATOM 686 N N . ARG A 1 86 ? 16.175 0.264 -21.498 1.00 95.50 86 ARG A N 1
ATOM 687 C CA . ARG A 1 86 ? 14.842 -0.008 -22.053 1.00 95.50 86 ARG A CA 1
ATOM 688 C C . ARG A 1 86 ? 13.740 0.556 -21.173 1.00 95.50 86 ARG A C 1
ATOM 690 O O . ARG A 1 86 ? 13.707 0.298 -19.975 1.00 95.50 86 ARG A O 1
ATOM 697 N N . LYS A 1 87 ? 12.754 1.193 -21.803 1.00 97.19 87 LYS A N 1
ATOM 698 C CA . LYS A 1 87 ? 11.516 1.652 -21.165 1.00 97.19 87 LYS A CA 1
ATOM 699 C C . LYS A 1 87 ? 10.310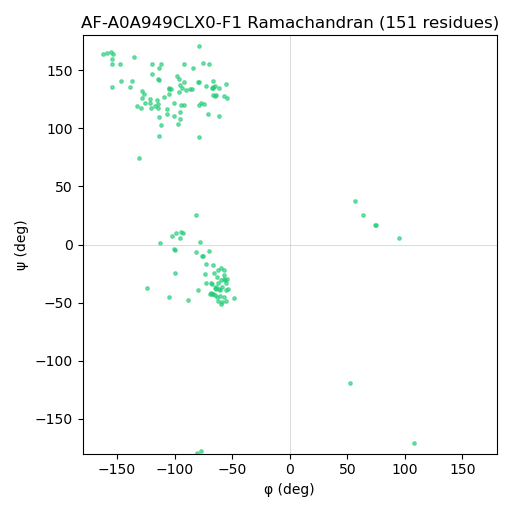 1.125 -21.931 1.00 97.19 87 LYS A C 1
ATOM 701 O O . LYS A 1 87 ? 10.264 1.228 -23.153 1.00 97.19 87 LYS A O 1
ATOM 706 N N . ARG A 1 88 ? 9.347 0.509 -21.242 1.00 96.81 88 ARG A N 1
ATOM 707 C CA . ARG A 1 88 ? 8.101 0.030 -21.874 1.00 96.81 88 ARG A CA 1
ATOM 708 C C . ARG A 1 88 ? 6.936 -0.058 -20.899 1.00 96.81 88 ARG A C 1
ATOM 710 O O . ARG A 1 88 ? 7.152 -0.239 -19.705 1.00 96.81 88 ARG A O 1
ATOM 717 N N . LYS A 1 89 ? 5.705 -0.065 -21.416 1.00 96.94 89 LYS A N 1
ATOM 718 C CA . LYS A 1 89 ? 4.525 -0.490 -20.647 1.00 96.94 89 LYS A CA 1
ATOM 719 C C . LYS A 1 89 ? 4.621 -1.988 -20.324 1.00 96.94 89 LYS A C 1
ATOM 721 O O . LYS A 1 89 ? 5.072 -2.790 -21.147 1.00 96.94 89 LYS A O 1
ATOM 726 N N . SER A 1 90 ? 4.223 -2.374 -19.116 1.00 94.12 90 SER A N 1
ATOM 727 C CA . SER A 1 90 ? 4.042 -3.775 -18.753 1.00 94.12 90 SER A CA 1
ATOM 728 C C . SER A 1 90 ? 2.870 -4.360 -19.547 1.00 94.12 90 SER A C 1
ATOM 730 O O . SER A 1 90 ? 1.825 -3.720 -19.613 1.00 94.12 90 SER A O 1
ATOM 732 N N . PRO A 1 91 ? 2.995 -5.574 -20.111 1.00 92.25 91 PRO A N 1
ATOM 733 C CA . PRO A 1 91 ? 1.868 -6.241 -20.763 1.00 92.25 91 PRO A CA 1
AT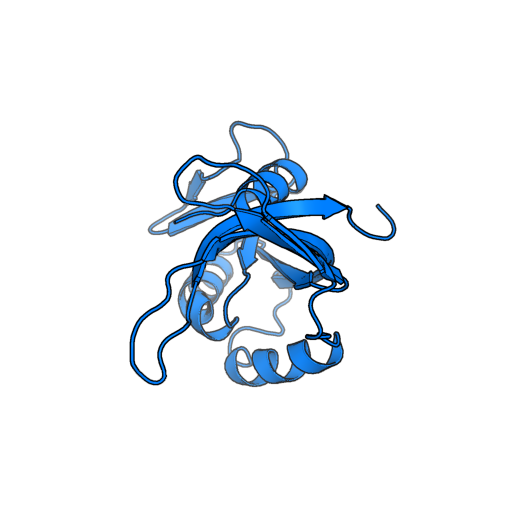OM 734 C C . PRO A 1 91 ? 0.861 -6.809 -19.751 1.00 92.25 91 PRO A C 1
ATOM 736 O O . PRO A 1 91 ? -0.192 -7.297 -20.139 1.00 92.25 91 PRO A O 1
ATOM 739 N N . LYS A 1 92 ? 1.207 -6.822 -18.455 1.00 87.19 92 LYS A N 1
ATOM 740 C CA . LYS A 1 92 ? 0.313 -7.301 -17.405 1.00 87.19 92 LYS A CA 1
ATOM 741 C C . LYS A 1 92 ? -0.705 -6.224 -17.088 1.00 87.19 92 LYS A C 1
ATOM 743 O O . LYS A 1 92 ? -0.331 -5.161 -16.601 1.00 87.19 92 LYS A O 1
ATOM 748 N N . GLU A 1 93 ? -1.964 -6.569 -17.279 1.00 82.00 93 GLU A N 1
ATOM 749 C CA . GLU A 1 93 ? -3.093 -5.782 -16.814 1.00 82.00 93 GLU A CA 1
ATOM 750 C C . GLU A 1 93 ? -3.688 -6.470 -15.589 1.00 82.00 93 GLU A C 1
ATOM 752 O O . GLU A 1 93 ? -3.926 -7.682 -15.585 1.00 82.00 93 GLU A O 1
ATOM 757 N N . GLN A 1 94 ? -3.876 -5.703 -14.522 1.00 81.69 94 GLN A N 1
ATOM 758 C CA . GLN A 1 94 ? -4.631 -6.146 -13.360 1.00 81.69 94 GLN A CA 1
ATOM 759 C C . GLN A 1 94 ? -6.043 -5.595 -13.480 1.00 81.69 94 GLN A C 1
ATOM 761 O O . GLN A 1 94 ? -6.227 -4.479 -13.955 1.00 81.69 94 GLN A O 1
ATOM 766 N N . ARG A 1 95 ? -7.037 -6.352 -13.023 1.00 83.50 95 ARG A N 1
ATOM 767 C CA . ARG A 1 95 ? -8.425 -5.880 -12.970 1.00 83.50 95 ARG A CA 1
ATOM 768 C C . ARG A 1 95 ? -8.864 -5.772 -11.515 1.00 83.50 95 ARG A C 1
ATOM 770 O O . ARG A 1 95 ? -8.561 -6.702 -10.765 1.00 83.50 95 ARG A O 1
ATOM 777 N N . PRO A 1 96 ? -9.656 -4.755 -11.127 1.00 78.31 96 PRO A N 1
ATOM 778 C CA . PRO A 1 96 ? -10.138 -4.626 -9.753 1.00 78.31 96 PRO A CA 1
ATOM 779 C C . PRO A 1 96 ? -10.886 -5.875 -9.281 1.00 78.31 96 PRO A C 1
ATOM 781 O O . PRO A 1 96 ? -10.749 -6.280 -8.136 1.00 78.31 96 PRO A O 1
ATOM 784 N N . ILE A 1 97 ? -11.591 -6.570 -10.185 1.00 84.31 97 ILE A N 1
ATOM 785 C CA . ILE A 1 97 ? -12.313 -7.813 -9.872 1.00 84.31 97 ILE A CA 1
ATOM 786 C C . ILE A 1 97 ? -11.414 -8.918 -9.281 1.00 84.31 97 ILE A C 1
ATOM 788 O O . ILE A 1 97 ? -11.886 -9.764 -8.526 1.00 84.31 97 ILE A O 1
ATOM 792 N N . GLN A 1 98 ? -10.108 -8.910 -9.574 1.00 82.56 98 GLN A N 1
ATOM 793 C CA . GLN A 1 98 ? -9.158 -9.885 -9.027 1.00 82.56 98 GLN A CA 1
ATOM 794 C C . GLN A 1 98 ? -9.003 -9.748 -7.504 1.00 82.56 98 GLN A C 1
ATOM 796 O O . GLN A 1 98 ? -8.697 -10.736 -6.838 1.00 82.56 98 GLN A O 1
ATOM 801 N N . PHE A 1 99 ? -9.283 -8.566 -6.945 1.00 84.06 99 PHE A N 1
ATOM 802 C CA . PHE A 1 99 ? -9.302 -8.328 -5.503 1.00 84.06 99 PHE A CA 1
ATOM 803 C C . PHE A 1 99 ? -10.308 -9.225 -4.769 1.00 84.06 99 PHE A C 1
ATOM 805 O O . PHE A 1 99 ? -10.011 -9.719 -3.684 1.00 84.06 99 PHE A O 1
ATOM 812 N N . PHE A 1 100 ? -11.472 -9.506 -5.366 1.00 84.69 100 PHE A N 1
ATOM 813 C CA . PHE A 1 100 ? -12.493 -10.339 -4.721 1.00 84.69 100 PHE A CA 1
ATOM 814 C C . PHE A 1 100 ? -12.007 -11.772 -4.468 1.00 84.69 100 PHE A C 1
ATOM 816 O O . PHE A 1 100 ? -12.423 -12.393 -3.493 1.00 84.69 100 PHE A O 1
ATOM 823 N N . GLY A 1 101 ? -11.071 -12.276 -5.281 1.00 84.50 101 GLY A N 1
ATOM 824 C CA . GLY A 1 101 ? -10.414 -13.557 -5.017 1.00 84.50 101 GLY A CA 1
ATOM 825 C C . GLY A 1 101 ? -9.610 -13.550 -3.711 1.00 84.50 101 GLY A C 1
ATOM 826 O O . GLY A 1 101 ? -9.572 -14.552 -3.003 1.00 84.50 101 GLY A O 1
ATOM 827 N N . GLU A 1 102 ? -9.016 -12.412 -3.339 1.00 82.88 102 GLU A N 1
ATOM 828 C CA . GLU A 1 102 ? -8.295 -12.275 -2.070 1.00 82.88 102 GLU A CA 1
ATOM 829 C C . GLU A 1 102 ? -9.236 -12.225 -0.859 1.00 82.88 102 GLU A C 1
ATOM 831 O O . GLU A 1 102 ? -8.891 -12.756 0.202 1.00 82.88 102 GLU A O 1
ATOM 836 N N . LEU A 1 103 ? -10.434 -11.643 -1.012 1.00 86.94 103 LEU A N 1
ATOM 837 C CA . LEU A 1 103 ? -11.424 -11.545 0.067 1.00 86.94 103 LEU A CA 1
ATOM 838 C C . LEU A 1 103 ? -11.861 -12.915 0.596 1.00 86.94 103 LEU A C 1
ATOM 840 O O . LEU A 1 103 ? -12.122 -13.037 1.791 1.00 86.94 103 LEU A O 1
ATOM 844 N N . ILE A 1 104 ? -11.867 -13.959 -0.242 1.00 86.31 104 ILE A N 1
ATOM 845 C CA . ILE A 1 104 ? -12.229 -15.332 0.159 1.00 86.31 104 ILE A CA 1
ATOM 846 C C . ILE A 1 104 ? -11.363 -15.808 1.337 1.00 86.31 104 ILE A C 1
ATOM 848 O O . ILE A 1 104 ? -11.855 -16.430 2.282 1.00 86.31 104 ILE A O 1
ATOM 852 N N . HIS A 1 105 ? -10.076 -15.457 1.333 1.00 83.75 105 HIS A N 1
ATOM 853 C CA . HIS A 1 105 ? -9.134 -15.821 2.395 1.00 83.75 105 HIS A CA 1
ATOM 854 C C . HIS A 1 105 ? -9.201 -14.897 3.622 1.00 83.75 105 HIS A C 1
ATOM 856 O O . HIS A 1 105 ? -8.573 -15.180 4.651 1.00 83.75 105 HIS A O 1
ATOM 862 N N . PHE A 1 106 ? -9.983 -13.822 3.528 1.00 90.56 106 PHE A N 1
ATOM 863 C CA . PHE A 1 106 ? -10.126 -12.763 4.521 1.00 90.56 106 PHE A CA 1
ATOM 864 C C . PHE A 1 106 ? -11.520 -12.714 5.177 1.00 90.56 106 PHE A C 1
ATOM 866 O O . PHE A 1 106 ? -11.755 -11.913 6.078 1.00 90.56 106 PHE A O 1
ATOM 873 N N . THR A 1 107 ? -12.411 -13.635 4.802 1.00 88.75 107 THR A N 1
ATOM 874 C CA . THR A 1 107 ? -13.803 -13.771 5.287 1.00 88.75 107 THR A CA 1
ATOM 875 C C . THR A 1 107 ? -13.963 -13.932 6.800 1.00 88.75 107 THR A C 1
ATOM 877 O O . THR A 1 107 ? -15.021 -13.643 7.342 1.00 88.75 107 THR A O 1
ATOM 880 N N . LYS A 1 108 ? -12.926 -14.386 7.515 1.00 89.06 108 LYS A N 1
ATOM 881 C CA . LYS A 1 108 ? -12.951 -14.478 8.989 1.00 89.06 108 LYS A CA 1
ATOM 882 C C . LYS A 1 108 ? -12.781 -13.127 9.694 1.00 89.06 108 LYS A C 1
ATOM 884 O O . LYS A 1 108 ? -12.892 -13.074 10.909 1.00 89.06 108 LYS A O 1
ATOM 889 N N . VAL A 1 109 ? -12.428 -12.082 8.948 1.00 94.44 109 VAL A N 1
ATOM 890 C CA . VAL A 1 109 ? -12.119 -10.741 9.467 1.00 94.44 109 VAL A CA 1
ATOM 891 C C . VAL A 1 109 ? -12.996 -9.688 8.800 1.00 94.44 109 VAL A C 1
ATOM 893 O O . VAL A 1 109 ? -13.437 -8.747 9.450 1.00 94.44 109 VAL A O 1
ATOM 896 N N . PHE A 1 110 ? -13.274 -9.854 7.509 1.00 91.31 110 PHE A N 1
ATOM 897 C CA . PHE A 1 110 ? -14.194 -9.009 6.765 1.00 91.31 110 PHE A CA 1
ATOM 898 C C . PHE A 1 110 ? -15.524 -9.741 6.513 1.00 91.31 110 PHE A C 1
ATOM 900 O O . PHE A 1 110 ? -15.483 -10.883 6.048 1.00 91.31 110 PHE A O 1
ATOM 907 N N . PRO A 1 111 ? -16.686 -9.093 6.730 1.00 93.62 111 PRO A N 1
ATOM 908 C CA . PRO A 1 111 ? -16.861 -7.689 7.121 1.00 93.62 111 PRO A CA 1
ATOM 909 C C . PRO A 1 111 ? -16.747 -7.448 8.636 1.00 93.62 111 PRO A C 1
ATOM 911 O O . PRO A 1 111 ? -17.103 -8.300 9.444 1.00 93.62 111 PRO A O 1
ATOM 914 N N . HIS A 1 112 ? -16.317 -6.243 9.023 1.00 97.12 112 HIS A N 1
ATOM 915 C CA . HIS A 1 112 ? -16.339 -5.773 10.411 1.00 97.12 112 HIS A CA 1
ATOM 916 C C . HIS A 1 112 ? -16.590 -4.259 10.460 1.00 97.12 112 HIS A C 1
ATOM 918 O O . HIS A 1 112 ? -16.029 -3.512 9.666 1.00 97.12 112 HIS A O 1
ATOM 924 N N . LYS A 1 113 ? -17.392 -3.773 11.419 1.00 97.00 113 LYS A N 1
ATOM 925 C CA . LYS A 1 113 ? -17.834 -2.359 11.482 1.00 97.00 113 LYS A CA 1
ATOM 926 C C . LYS A 1 113 ? -16.707 -1.329 11.648 1.00 97.00 113 LYS A C 1
ATOM 928 O O . LYS A 1 113 ? -16.899 -0.155 11.362 1.00 97.00 113 LYS A O 1
ATOM 933 N N . LYS A 1 114 ? -15.552 -1.761 12.164 1.00 97.88 114 LYS A N 1
ATOM 934 C CA . LYS A 1 114 ? -14.348 -0.930 12.352 1.00 97.88 114 LYS A CA 1
ATOM 935 C C . LYS A 1 114 ? -13.278 -1.167 11.280 1.00 97.88 114 LYS A C 1
ATOM 937 O O . LYS A 1 114 ? -12.167 -0.673 11.430 1.00 97.88 114 LYS A O 1
ATOM 942 N N . LEU A 1 115 ? -13.591 -1.948 10.246 1.00 98.06 115 LEU A N 1
ATOM 943 C CA . LEU A 1 115 ? -12.668 -2.301 9.178 1.00 98.06 115 LEU A CA 1
ATOM 944 C C . LEU A 1 115 ? -13.142 -1.715 7.850 1.00 98.06 115 LEU A C 1
ATOM 946 O O . LEU A 1 115 ? -14.237 -2.029 7.389 1.00 98.06 115 LEU A O 1
ATOM 950 N N . ALA A 1 116 ? -12.279 -0.936 7.211 1.00 97.06 116 ALA A N 1
ATOM 951 C CA . ALA A 1 116 ? -12.447 -0.505 5.830 1.00 97.06 116 ALA A CA 1
ATOM 952 C C . ALA A 1 116 ? -11.349 -1.125 4.961 1.00 97.06 116 ALA A C 1
ATOM 954 O O . ALA A 1 116 ? -10.201 -1.240 5.392 1.00 97.06 116 ALA A O 1
ATOM 955 N N . ILE A 1 117 ? -11.696 -1.521 3.736 1.00 95.56 117 ILE A N 1
ATOM 956 C CA . ILE A 1 117 ? -10.712 -1.907 2.724 1.00 95.56 117 ILE A CA 1
ATOM 957 C C . ILE A 1 117 ? -10.911 -0.999 1.522 1.00 95.56 117 ILE A C 1
ATOM 959 O O . ILE A 1 117 ? -11.996 -0.955 0.945 1.00 95.56 117 ILE A O 1
ATOM 963 N N . GLU A 1 118 ? -9.860 -0.285 1.160 1.00 94.56 118 GLU A N 1
ATOM 964 C CA . GLU A 1 118 ? -9.833 0.622 0.028 1.00 94.56 118 GLU A CA 1
ATOM 965 C C . GLU A 1 118 ? -8.972 0.037 -1.078 1.00 94.56 118 GLU A C 1
ATOM 967 O O . GLU A 1 118 ? -7.816 -0.325 -0.862 1.00 94.56 118 GLU A O 1
ATOM 972 N N . ILE A 1 119 ? -9.543 -0.052 -2.274 1.00 93.50 119 ILE A N 1
ATOM 973 C CA . ILE A 1 119 ? -8.818 -0.461 -3.470 1.00 93.50 119 ILE A CA 1
ATOM 974 C C . ILE A 1 119 ? -8.371 0.817 -4.169 1.00 93.50 119 ILE A C 1
ATOM 976 O O . ILE A 1 119 ? -9.198 1.527 -4.737 1.00 93.50 119 ILE A O 1
ATOM 980 N N . LEU A 1 120 ? -7.074 1.101 -4.118 1.00 94.38 120 LEU A N 1
ATOM 981 C CA . LEU A 1 120 ? -6.513 2.344 -4.637 1.00 94.38 120 LEU A CA 1
ATOM 982 C C . LEU A 1 120 ? -5.886 2.099 -6.017 1.00 94.38 120 LEU A C 1
ATOM 984 O O . LEU A 1 120 ? -4.861 1.413 -6.076 1.00 94.38 120 LEU A O 1
ATOM 988 N N . PRO A 1 121 ? -6.448 2.612 -7.128 1.00 93.88 121 PRO A N 1
ATOM 989 C CA . PRO A 1 121 ? -5.764 2.561 -8.416 1.00 93.88 121 PRO A CA 1
ATOM 990 C C . PRO A 1 121 ? -4.453 3.346 -8.337 1.00 93.88 121 PRO A C 1
ATOM 992 O O . PRO A 1 121 ? -4.419 4.458 -7.825 1.00 93.88 121 PRO A O 1
ATOM 995 N N . VAL A 1 122 ? -3.367 2.779 -8.854 1.00 95.19 122 VAL A N 1
ATOM 996 C CA . V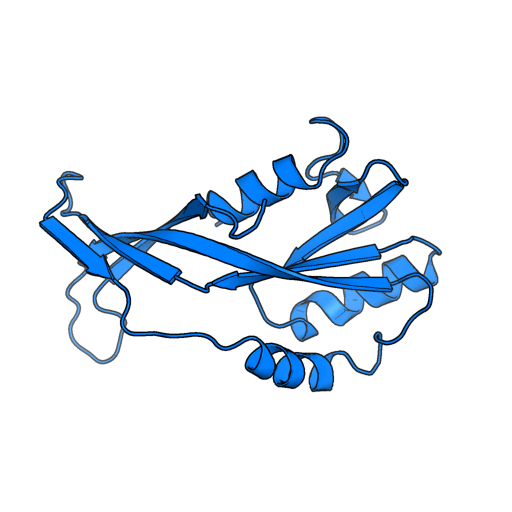AL A 1 122 ? -2.071 3.460 -8.949 1.00 95.19 122 VAL A CA 1
ATOM 997 C C . VAL A 1 122 ? -1.426 3.201 -10.302 1.00 95.19 122 VAL A C 1
ATOM 999 O O . VAL A 1 122 ? -1.438 2.078 -10.820 1.00 95.19 122 VAL A O 1
ATOM 1002 N N . GLU A 1 123 ? -0.792 4.232 -10.852 1.00 96.44 123 GLU A N 1
ATOM 1003 C CA . GLU A 1 123 ? 0.216 4.065 -11.887 1.00 96.44 123 GLU A CA 1
ATOM 1004 C C . GLU A 1 123 ? 1.601 4.011 -11.242 1.00 96.44 123 GLU A C 1
ATOM 1006 O O . GLU A 1 123 ? 1.936 4.831 -10.386 1.00 96.44 123 GLU A O 1
ATOM 1011 N N . CYS A 1 124 ? 2.438 3.062 -11.655 1.00 96.75 124 CYS A N 1
ATOM 1012 C CA . CYS A 1 124 ? 3.769 2.905 -11.078 1.00 96.75 124 CYS A CA 1
ATOM 1013 C C . CYS A 1 124 ? 4.867 2.680 -12.117 1.00 96.75 124 CYS A C 1
ATOM 1015 O O . CYS A 1 124 ? 4.631 2.286 -13.267 1.00 96.75 124 CYS A O 1
ATOM 1017 N N . ILE A 1 125 ? 6.101 2.920 -11.683 1.00 97.94 125 ILE A N 1
ATOM 1018 C CA . ILE A 1 125 ? 7.314 2.644 -12.448 1.00 97.94 125 ILE A CA 1
ATOM 1019 C C . ILE A 1 125 ? 8.125 1.600 -11.682 1.00 97.94 125 ILE A C 1
ATOM 1021 O O . ILE A 1 125 ? 8.507 1.822 -10.538 1.00 97.94 125 ILE A O 1
ATOM 1025 N N . GLU A 1 126 ? 8.358 0.446 -12.306 1.00 96.88 126 GLU A N 1
ATOM 1026 C CA . GLU A 1 126 ? 9.236 -0.610 -11.793 1.00 96.88 126 GLU A CA 1
ATOM 1027 C C . GLU A 1 126 ? 10.623 -0.452 -12.415 1.00 96.88 126 GLU A C 1
ATOM 1029 O O . GLU A 1 126 ? 10.794 -0.664 -13.621 1.00 96.88 126 GLU A O 1
ATOM 1034 N N . SER A 1 127 ? 11.607 -0.135 -11.578 1.00 96.88 127 SER A N 1
ATOM 1035 C CA . SER A 1 127 ? 13.016 -0.090 -11.961 1.00 96.88 127 SER A CA 1
ATOM 1036 C C . SER A 1 127 ? 13.647 -1.455 -11.726 1.00 96.88 127 SER A C 1
ATOM 1038 O O . SER A 1 127 ? 13.464 -2.072 -10.673 1.00 96.88 127 SER A O 1
ATOM 1040 N N . ARG A 1 128 ? 14.398 -1.964 -12.700 1.00 95.50 128 ARG A N 1
ATOM 1041 C CA . ARG A 1 128 ? 15.039 -3.284 -12.615 1.00 95.50 128 ARG A CA 1
ATOM 1042 C C . ARG A 1 128 ? 16.362 -3.323 -13.366 1.00 95.50 128 ARG A C 1
ATOM 1044 O O . ARG A 1 128 ? 16.532 -2.591 -14.329 1.00 95.50 128 ARG A O 1
ATOM 1051 N N . ILE A 1 129 ? 17.246 -4.232 -12.977 1.00 93.81 129 ILE A N 1
ATOM 1052 C CA . ILE A 1 129 ? 18.456 -4.563 -13.741 1.00 93.81 129 ILE A CA 1
ATOM 1053 C C . ILE A 1 129 ? 18.239 -5.908 -14.423 1.00 93.81 129 ILE A C 1
ATOM 1055 O O . ILE A 1 129 ? 17.710 -6.844 -13.803 1.00 93.81 129 ILE A O 1
ATOM 1059 N N . ASP A 1 130 ? 18.602 -6.003 -15.700 1.00 87.81 130 ASP A N 1
ATOM 1060 C CA . ASP A 1 130 ? 18.586 -7.284 -16.400 1.00 87.81 130 ASP A CA 1
ATOM 1061 C C . ASP A 1 130 ? 19.644 -8.199 -15.782 1.00 87.81 130 ASP A C 1
ATOM 1063 O O . ASP A 1 130 ? 20.799 -7.842 -15.597 1.00 87.81 130 ASP A O 1
ATOM 1067 N N . HIS A 1 131 ? 19.226 -9.404 -15.417 1.00 80.69 131 HIS A N 1
ATOM 1068 C CA . HIS A 1 131 ? 20.091 -10.370 -14.760 1.00 80.69 131 HIS A CA 1
ATOM 1069 C C . HIS A 1 131 ? 19.941 -11.696 -15.500 1.00 80.69 131 HIS A C 1
ATOM 1071 O O . HIS A 1 131 ? 19.246 -12.601 -15.015 1.00 80.69 131 HIS A O 1
ATOM 1077 N N . PRO A 1 132 ? 20.531 -11.811 -16.705 1.00 67.62 132 PRO A N 1
ATOM 1078 C CA . PRO A 1 132 ? 20.402 -13.003 -17.522 1.00 67.62 132 PRO A CA 1
ATOM 1079 C C . PRO A 1 132 ? 21.006 -14.188 -16.762 1.00 67.62 132 PRO A C 1
ATOM 1081 O O . PRO A 1 132 ? 22.206 -14.269 -16.517 1.00 67.62 132 PRO A O 1
ATOM 1084 N N . ARG A 1 133 ? 20.145 -15.108 -16.325 1.00 68.75 133 ARG A N 1
ATOM 1085 C CA . ARG A 1 133 ? 20.530 -16.381 -15.706 1.00 68.75 133 ARG A CA 1
ATOM 1086 C C . ARG A 1 133 ? 19.990 -17.524 -16.556 1.00 68.75 133 ARG A C 1
ATOM 1088 O O . ARG A 1 133 ? 18.900 -17.415 -17.116 1.00 68.75 133 ARG A O 1
ATOM 1095 N N . ARG A 1 134 ? 20.723 -18.641 -16.614 1.00 63.06 134 ARG A N 1
ATOM 1096 C CA . ARG A 1 134 ? 20.233 -19.883 -17.235 1.00 63.06 134 ARG A CA 1
ATOM 1097 C C . ARG A 1 134 ? 19.075 -20.463 -16.400 1.00 63.06 134 ARG A C 1
ATOM 1099 O O . ARG A 1 134 ? 19.171 -20.532 -15.176 1.00 63.06 134 ARG A O 1
ATOM 1106 N N . GLY A 1 135 ? 17.993 -20.892 -17.059 1.00 70.19 135 GLY A N 1
ATOM 1107 C CA . GLY A 1 135 ? 16.853 -21.594 -16.445 1.00 70.19 135 GLY A CA 1
ATOM 1108 C C . GLY A 1 135 ? 15.551 -20.783 -16.336 1.00 70.19 135 GLY A C 1
ATOM 1109 O O . GLY A 1 135 ? 15.421 -19.698 -16.892 1.00 70.19 135 GLY A O 1
ATOM 1110 N N . ARG A 1 136 ? 14.560 -21.323 -15.607 1.00 72.31 136 ARG A N 1
ATOM 1111 C CA . ARG A 1 136 ? 13.184 -20.774 -15.494 1.00 72.31 136 ARG A CA 1
ATOM 1112 C C . ARG A 1 136 ? 13.039 -19.565 -14.551 1.00 72.31 136 ARG A C 1
ATOM 1114 O O . ARG A 1 136 ? 11.925 -19.107 -14.306 1.00 72.31 136 ARG A O 1
ATOM 1121 N N . ARG A 1 137 ? 14.131 -19.078 -13.953 1.00 74.81 137 ARG A N 1
ATOM 1122 C CA . ARG A 1 137 ? 14.086 -17.941 -13.016 1.00 74.81 137 ARG A CA 1
ATOM 1123 C C . ARG A 1 137 ? 13.892 -16.626 -13.773 1.00 74.81 137 ARG A C 1
ATOM 1125 O O . ARG A 1 137 ? 14.239 -16.517 -14.946 1.00 74.81 137 ARG A O 1
ATOM 1132 N N . LYS A 1 138 ? 13.356 -15.613 -13.083 1.00 76.75 138 LYS A N 1
ATOM 1133 C CA . LYS A 1 138 ? 13.242 -14.255 -13.633 1.00 76.75 138 LYS A CA 1
ATOM 1134 C C . LYS A 1 138 ? 14.621 -13.779 -14.097 1.00 76.75 138 LYS A C 1
ATOM 1136 O O . LYS A 1 138 ? 15.564 -13.773 -13.311 1.00 76.75 138 LYS A O 1
ATOM 1141 N N . GLN A 1 139 ? 14.706 -13.359 -15.356 1.00 86.88 139 GLN A N 1
ATOM 1142 C CA . GLN A 1 139 ? 15.933 -12.857 -15.986 1.00 86.88 139 GLN A CA 1
ATOM 1143 C C . GLN A 1 139 ? 16.208 -11.381 -15.647 1.00 86.88 139 GLN A C 1
ATOM 1145 O O . GLN A 1 139 ? 16.810 -10.652 -16.423 1.00 86.88 139 GLN A O 1
ATOM 1150 N N . TYR A 1 140 ? 15.702 -10.913 -14.509 1.00 90.00 140 TYR A N 1
ATOM 1151 C CA . TYR A 1 140 ? 15.849 -9.544 -14.039 1.00 90.00 140 TYR A CA 1
ATOM 1152 C C . TYR A 1 140 ? 15.738 -9.508 -12.516 1.00 90.00 140 TYR A C 1
ATOM 1154 O O . TYR A 1 140 ? 15.095 -10.371 -11.907 1.00 90.00 140 TYR A O 1
ATOM 1162 N N . ARG A 1 141 ? 16.328 -8.480 -11.908 1.00 91.12 141 ARG A N 1
ATOM 1163 C CA . ARG A 1 141 ? 16.165 -8.136 -10.495 1.00 91.12 141 ARG A CA 1
ATOM 1164 C C . ARG A 1 141 ? 15.450 -6.795 -10.401 1.00 91.12 141 ARG A C 1
ATOM 1166 O O . ARG A 1 141 ? 15.978 -5.794 -10.871 1.00 91.12 141 ARG A O 1
ATOM 1173 N N . THR A 1 142 ? 14.262 -6.778 -9.802 1.00 92.94 142 THR A N 1
ATOM 1174 C CA . THR A 1 142 ? 13.579 -5.525 -9.451 1.00 92.94 142 THR A CA 1
ATOM 1175 C C . THR A 1 142 ? 14.405 -4.800 -8.393 1.00 92.94 142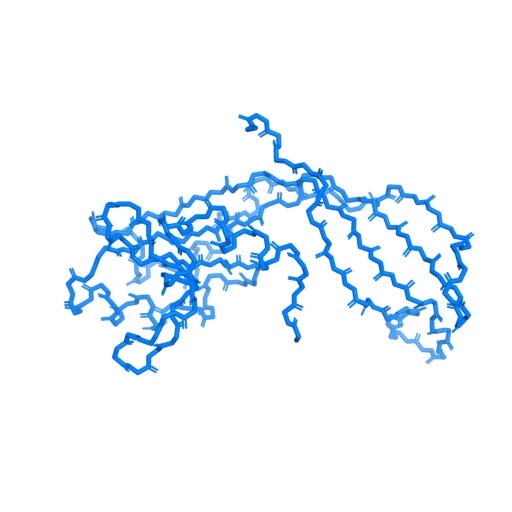 THR A C 1
ATOM 1177 O O . THR A 1 142 ? 14.789 -5.412 -7.397 1.00 92.94 142 THR A O 1
ATOM 1180 N N . LEU A 1 143 ? 14.706 -3.532 -8.648 1.00 94.38 143 LEU A N 1
ATOM 1181 C CA . LEU A 1 143 ? 15.376 -2.637 -7.713 1.00 94.38 143 LEU A CA 1
ATOM 1182 C C . LEU A 1 143 ? 14.351 -1.934 -6.834 1.00 94.38 143 LEU A C 1
ATOM 1184 O O . LEU A 1 143 ? 14.495 -1.913 -5.619 1.00 94.38 143 LEU A O 1
ATOM 1188 N N . ASP A 1 144 ? 13.311 -1.397 -7.467 1.00 96.25 144 ASP A N 1
ATOM 1189 C CA . ASP A 1 144 ? 12.305 -0.590 -6.799 1.00 96.25 144 ASP A CA 1
ATOM 1190 C C . ASP A 1 144 ? 11.004 -0.545 -7.613 1.00 96.25 144 ASP A C 1
ATOM 1192 O O . ASP A 1 144 ? 10.960 -0.896 -8.798 1.00 96.25 144 ASP A O 1
ATOM 1196 N N . MET A 1 145 ? 9.936 -0.111 -6.958 1.00 96.44 145 MET A N 1
ATOM 1197 C CA . MET A 1 145 ? 8.685 0.283 -7.577 1.00 96.44 145 MET A CA 1
ATOM 1198 C C . MET A 1 145 ? 8.271 1.611 -6.961 1.00 96.44 145 MET A C 1
ATOM 1200 O O . MET A 1 145 ? 8.037 1.665 -5.760 1.00 96.44 145 MET A O 1
ATOM 1204 N N . ARG A 1 146 ? 8.145 2.657 -7.773 1.00 96.94 146 ARG A N 1
ATOM 1205 C CA . ARG A 1 146 ? 7.768 4.001 -7.319 1.00 96.94 146 ARG A CA 1
ATOM 1206 C C . ARG A 1 146 ? 6.411 4.418 -7.858 1.00 96.94 146 ARG A C 1
ATOM 1208 O O . ARG A 1 146 ? 6.013 3.976 -8.942 1.00 96.94 146 ARG A O 1
ATOM 1215 N N . LEU A 1 147 ? 5.723 5.272 -7.108 1.00 97.12 147 LEU A N 1
ATOM 1216 C CA . LEU A 1 147 ? 4.472 5.876 -7.543 1.00 97.12 147 LEU A CA 1
ATOM 1217 C C . LEU A 1 147 ? 4.742 6.823 -8.722 1.00 97.12 147 LEU A C 1
ATOM 1219 O O . LEU A 1 147 ? 5.718 7.574 -8.721 1.00 97.12 147 LEU A O 1
ATOM 1223 N N . ALA A 1 148 ? 3.915 6.741 -9.760 1.00 96.62 148 ALA A N 1
ATOM 1224 C CA . ALA A 1 148 ? 3.926 7.686 -10.874 1.00 96.62 148 ALA A CA 1
ATOM 1225 C C . ALA A 1 148 ? 2.735 8.642 -10.779 1.00 96.62 148 ALA A C 1
ATOM 1227 O O . ALA A 1 148 ? 2.912 9.846 -10.927 1.00 96.62 148 ALA A O 1
ATOM 1228 N N . SER A 1 149 ? 1.548 8.104 -10.504 1.00 96.50 149 SER A N 1
ATOM 1229 C CA . SER A 1 149 ? 0.338 8.876 -10.229 1.00 96.50 149 SER A CA 1
ATOM 1230 C C . SER A 1 149 ? -0.713 8.005 -9.545 1.00 96.50 149 SER A C 1
ATOM 1232 O O . SER A 1 149 ? -0.636 6.772 -9.569 1.00 96.50 149 SER A O 1
ATOM 1234 N N . ILE A 1 150 ? -1.709 8.658 -8.954 1.00 95.06 150 ILE A N 1
ATOM 1235 C CA . ILE A 1 150 ? -2.929 8.026 -8.465 1.00 95.06 150 ILE A CA 1
ATOM 1236 C C . ILE A 1 150 ? -4.061 8.558 -9.341 1.00 95.06 150 ILE A C 1
ATOM 1238 O O . ILE A 1 150 ? -4.365 9.743 -9.292 1.00 95.06 150 ILE A O 1
ATOM 1242 N N . PRO A 1 151 ? -4.649 7.735 -10.214 1.00 87.69 151 PRO A N 1
ATOM 1243 C CA . PRO A 1 151 ? -5.751 8.170 -11.054 1.00 87.69 151 PRO A CA 1
ATOM 1244 C C . PRO A 1 151 ? -6.904 8.699 -10.195 1.00 87.69 151 PRO A C 1
ATOM 1246 O O . PRO A 1 151 ? -7.395 7.992 -9.315 1.00 87.69 151 PRO A O 1
ATOM 1249 N N . ASN A 1 152 ? -7.370 9.910 -10.508 1.00 78.88 152 ASN A N 1
ATOM 1250 C CA . ASN A 1 152 ? -8.477 10.605 -9.833 1.00 78.88 152 ASN A CA 1
ATOM 1251 C C . ASN A 1 152 ? -8.167 11.192 -8.437 1.00 78.88 152 ASN A C 1
ATOM 1253 O O . ASN A 1 152 ? -9.107 11.532 -7.718 1.00 78.88 152 ASN A O 1
ATOM 1257 N N . LEU A 1 153 ? -6.887 11.343 -8.083 1.00 75.25 153 LEU A N 1
ATOM 1258 C CA . LEU A 1 153 ? -6.383 12.109 -6.934 1.00 75.25 153 LEU A CA 1
ATOM 1259 C C . LEU A 1 153 ? -5.290 13.075 -7.412 1.00 75.25 153 LEU A C 1
ATOM 1261 O O . LEU A 1 153 ? -5.281 14.220 -6.918 1.00 75.25 153 LEU A O 1
#